Protein AF-A0A3B9KFI1-F1 (afdb_monomer)

Secondary structure (DSSP, 8-state):
-TTHHHHHHHHHHHT---HHHHHHIIIIIIIIIIIHHHIIIIIHHHTGGGT--HHHHHHHHHHHHHHHHHHHHHHHHHHHHT-TTTHHHHHHHHHHHHHHHHHHHHHHHHHHGGGGGSSSS--S-HHHHHHHHHHHHHHHHHHTTPPPPGGG--

Mean predicted aligned error: 2.54 Å

Radius of gyration: 16.14 Å; Cα contacts (8 Å, |Δi|>4): 165; chains: 1; bounding box: 37×28×47 Å

Foldseek 3Di:
DLQPLVVVLVVVLVVDPDPLLSLCLVLLAQCLLPVCLCLVVPCLQQQVVVVHPPSNVVSVVVVVVSVVSLVVSLVVLLVCLPDPPCNVVSLVVSQVSCVVRNLSSLVSLVSNQCVCVPDPDNRDHSVRSLVVSLVVSCVSCVSNVHDRDPSSDD

Structure (mmCIF, N/CA/C/O backbone):
data_AF-A0A3B9KFI1-F1
#
_entry.id   AF-A0A3B9KFI1-F1
#
loop_
_atom_site.group_PDB
_atom_site.id
_atom_site.type_symbol
_atom_site.label_atom_id
_atom_site.label_alt_id
_atom_site.label_comp_id
_atom_site.label_asym_id
_atom_site.label_entity_id
_atom_site.label_seq_id
_atom_site.pdbx_PDB_ins_code
_atom_site.Cartn_x
_atom_site.Cartn_y
_atom_site.Cartn_z
_atom_site.occupancy
_atom_site.B_iso_or_equiv
_atom_site.auth_seq_id
_atom_site.auth_comp_id
_atom_site.auth_asym_id
_atom_site.auth_atom_id
_atom_site.pdbx_PDB_model_num
ATOM 1 N N . PRO A 1 1 ? -4.287 -8.344 -18.142 1.00 89.06 1 PRO A N 1
ATOM 2 C CA . PRO A 1 1 ? -4.439 -9.309 -17.019 1.00 89.06 1 PRO A CA 1
ATOM 3 C C . PRO A 1 1 ? -3.735 -8.878 -15.723 1.00 89.06 1 PRO A C 1
ATOM 5 O O . PRO A 1 1 ? -4.404 -8.813 -14.706 1.00 89.06 1 PRO A O 1
ATOM 8 N N . VAL A 1 2 ? -2.440 -8.522 -15.758 1.00 96.31 2 VAL A N 1
ATOM 9 C CA . VAL A 1 2 ? -1.639 -8.178 -14.551 1.00 96.31 2 VAL A CA 1
ATOM 10 C C . VAL A 1 2 ? -2.194 -7.021 -13.702 1.00 96.31 2 VAL A C 1
ATOM 12 O O . VAL A 1 2 ? -1.988 -6.980 -12.501 1.00 96.31 2 VAL A O 1
ATOM 15 N N . TRP A 1 3 ? -2.955 -6.110 -14.313 1.00 97.56 3 TRP A N 1
ATOM 16 C CA . TRP A 1 3 ? -3.578 -4.965 -13.639 1.00 97.56 3 TRP A CA 1
ATOM 17 C C . TRP A 1 3 ? -4.959 -5.259 -13.034 1.00 97.56 3 TRP A C 1
ATOM 19 O O . TRP A 1 3 ? -5.570 -4.354 -12.474 1.00 97.56 3 TRP A O 1
ATOM 29 N N . GLN A 1 4 ? -5.498 -6.478 -13.169 1.00 98.19 4 GLN A N 1
ATOM 30 C CA . GLN A 1 4 ? -6.864 -6.765 -12.707 1.00 98.19 4 GLN A CA 1
ATOM 31 C C . GLN A 1 4 ? -6.987 -6.686 -11.182 1.00 98.19 4 GLN A C 1
ATOM 33 O O . GLN A 1 4 ? -7.926 -6.059 -10.710 1.00 98.19 4 GLN A O 1
ATOM 38 N N . GLY A 1 5 ? -6.022 -7.214 -10.421 1.00 98.06 5 GLY A N 1
ATOM 39 C CA . GLY A 1 5 ? -6.020 -7.066 -8.961 1.00 98.06 5 GLY A CA 1
ATOM 40 C C . GLY A 1 5 ? -5.939 -5.606 -8.504 1.00 98.06 5 GLY A C 1
ATOM 41 O O . GLY A 1 5 ? -6.650 -5.211 -7.587 1.00 98.06 5 GLY A O 1
ATOM 42 N N . VAL A 1 6 ? -5.134 -4.777 -9.182 1.00 98.56 6 VAL A N 1
ATOM 43 C CA . VAL A 1 6 ? -5.062 -3.328 -8.909 1.00 98.56 6 VAL A CA 1
ATOM 44 C C . VAL A 1 6 ? -6.406 -2.664 -9.185 1.00 98.56 6 VAL A C 1
ATOM 46 O O . VAL A 1 6 ? -6.917 -1.931 -8.344 1.00 98.56 6 VAL A O 1
ATOM 49 N N . ARG A 1 7 ? -6.998 -2.952 -10.349 1.00 98.50 7 ARG A N 1
ATOM 50 C CA . ARG A 1 7 ? -8.302 -2.423 -10.746 1.00 98.50 7 ARG A CA 1
ATOM 51 C C . ARG A 1 7 ? -9.388 -2.789 -9.737 1.00 98.50 7 ARG A C 1
ATOM 53 O O . ARG A 1 7 ? -10.095 -1.895 -9.294 1.00 98.50 7 ARG A O 1
ATOM 60 N N . GLU A 1 8 ? -9.497 -4.063 -9.363 1.00 98.38 8 GLU A N 1
ATOM 61 C CA . GLU A 1 8 ? -10.480 -4.521 -8.376 1.00 98.38 8 GLU A CA 1
ATOM 62 C C . GLU A 1 8 ? -10.307 -3.785 -7.043 1.00 98.38 8 GLU A C 1
ATOM 64 O O . GLU A 1 8 ? -11.284 -3.311 -6.467 1.00 98.38 8 GLU A O 1
ATOM 69 N N . ASN A 1 9 ? -9.068 -3.662 -6.563 1.00 98.50 9 ASN A N 1
ATOM 70 C CA . ASN A 1 9 ? -8.781 -2.980 -5.307 1.00 98.50 9 ASN A CA 1
ATOM 71 C C . ASN A 1 9 ? -9.219 -1.505 -5.357 1.00 98.50 9 ASN A C 1
ATOM 73 O O . ASN A 1 9 ? -9.976 -1.055 -4.501 1.00 98.50 9 ASN A O 1
ATOM 77 N N . VAL A 1 10 ? -8.851 -0.782 -6.419 1.00 98.44 10 VAL A N 1
ATOM 78 C CA . VAL A 1 10 ? -9.241 0.625 -6.620 1.00 98.44 10 VAL A CA 1
ATOM 79 C C . VAL A 1 10 ? -10.756 0.793 -6.782 1.00 98.44 10 VAL A C 1
ATOM 81 O O . VAL A 1 10 ? -11.335 1.716 -6.208 1.00 98.44 10 VAL A O 1
ATOM 84 N N . GLU A 1 11 ? -11.426 -0.092 -7.523 1.00 98.56 11 GLU A N 1
ATOM 85 C CA . GLU A 1 11 ? -12.887 -0.060 -7.686 1.00 98.56 11 GLU A CA 1
ATOM 86 C C . GLU A 1 11 ? -13.599 -0.270 -6.342 1.00 98.56 11 GLU A C 1
ATOM 88 O O . GLU A 1 11 ? -14.550 0.448 -6.030 1.00 98.56 11 GLU A O 1
ATOM 93 N N . ARG A 1 12 ? -13.102 -1.192 -5.506 1.00 98.31 12 ARG A N 1
ATOM 94 C CA . ARG A 1 12 ? -13.612 -1.403 -4.144 1.00 98.31 12 ARG A CA 1
ATOM 95 C C . ARG A 1 12 ? -13.374 -0.189 -3.253 1.00 98.31 12 ARG A C 1
ATOM 97 O O . ARG A 1 12 ? -14.315 0.232 -2.592 1.00 98.31 12 ARG A O 1
ATOM 104 N N . LEU A 1 13 ? -12.167 0.385 -3.256 1.00 98.00 13 LEU A N 1
ATOM 105 C CA . LEU A 1 13 ? -11.842 1.598 -2.490 1.00 98.00 13 LEU A CA 1
ATOM 106 C C . LEU A 1 13 ? -12.758 2.766 -2.868 1.00 98.00 13 LEU A C 1
ATOM 108 O O . LEU A 1 13 ? -13.251 3.483 -2.001 1.00 98.00 13 LEU A O 1
ATOM 112 N N . THR A 1 14 ? -13.020 2.933 -4.164 1.00 96.44 14 THR A N 1
ATOM 113 C CA . THR A 1 14 ? -13.909 3.983 -4.685 1.00 96.44 14 THR A CA 1
ATOM 114 C C . THR A 1 14 ? -15.365 3.760 -4.264 1.00 96.44 14 THR A C 1
ATOM 116 O O . THR A 1 14 ? -16.110 4.721 -4.093 1.00 96.44 14 THR A O 1
ATOM 119 N N . ALA A 1 15 ? -15.775 2.504 -4.077 1.00 97.31 15 ALA A N 1
ATOM 120 C CA . ALA A 1 15 ? -17.117 2.136 -3.633 1.00 97.31 15 ALA A CA 1
ATOM 121 C C . ALA A 1 15 ? -17.295 2.138 -2.099 1.00 97.31 15 ALA A C 1
ATOM 123 O O . ALA A 1 15 ? -18.402 1.875 -1.623 1.00 97.31 15 ALA A O 1
ATOM 124 N N . THR A 1 16 ? -16.242 2.410 -1.321 1.00 97.94 16 THR A N 1
ATOM 125 C CA . THR A 1 16 ? -16.307 2.456 0.147 1.00 97.94 16 THR A CA 1
ATOM 126 C C . THR A 1 16 ? -17.088 3.691 0.615 1.00 97.94 16 THR A C 1
ATOM 128 O O . THR A 1 16 ? -16.686 4.809 0.298 1.00 97.94 16 THR A O 1
ATOM 131 N N . PRO A 1 17 ? -18.190 3.527 1.375 1.00 97.19 17 PRO A N 1
ATOM 132 C CA . PRO A 1 17 ? -19.026 4.652 1.799 1.00 97.19 17 PRO A CA 1
ATOM 133 C C . PRO A 1 17 ? -18.484 5.381 3.035 1.00 97.19 17 PRO A C 1
ATOM 135 O O . PRO A 1 17 ? -18.799 6.551 3.245 1.00 97.19 17 PRO A O 1
ATOM 138 N N . ASP A 1 18 ? -17.711 4.686 3.871 1.00 98.25 18 ASP A N 1
ATOM 139 C CA . ASP A 1 18 ? -17.085 5.257 5.056 1.00 98.25 18 ASP A CA 1
ATOM 140 C C . ASP A 1 18 ? -15.798 5.985 4.649 1.00 98.25 18 ASP A C 1
ATOM 142 O O . ASP A 1 18 ? -14.849 5.383 4.145 1.00 98.25 18 ASP A O 1
ATOM 146 N N . TRP A 1 19 ? -15.778 7.300 4.861 1.00 96.94 19 TRP A N 1
ATOM 147 C CA . TRP A 1 19 ? -14.648 8.154 4.510 1.00 96.94 19 TRP A CA 1
ATOM 148 C C . TRP A 1 19 ? -13.384 7.810 5.313 1.00 96.94 19 TRP A C 1
ATOM 150 O O . TRP A 1 19 ? -12.282 7.919 4.777 1.00 96.94 19 TRP A O 1
ATOM 160 N N . ALA A 1 20 ? -13.523 7.382 6.573 1.00 97.75 20 ALA A N 1
ATOM 161 C CA . ALA A 1 20 ? -12.395 7.038 7.434 1.00 97.75 20 ALA A CA 1
ATOM 162 C C . ALA A 1 20 ? -11.813 5.683 7.025 1.00 97.75 20 ALA A C 1
ATOM 164 O O . ALA A 1 20 ? -10.594 5.545 6.903 1.00 97.75 20 ALA A O 1
ATOM 165 N N . GLU A 1 21 ? -12.684 4.717 6.7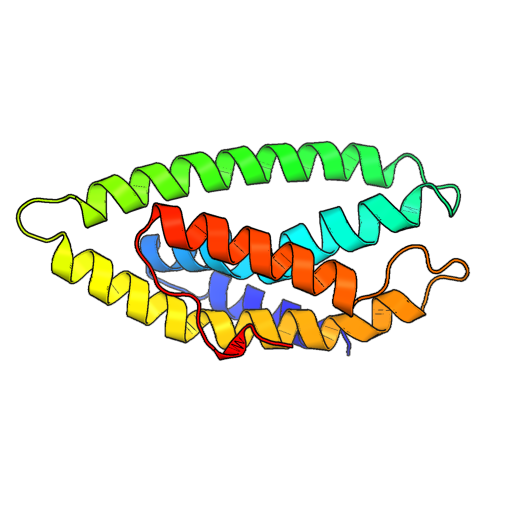10 1.00 98.62 21 GLU A N 1
ATOM 166 C CA . GLU A 1 21 ? -12.265 3.445 6.121 1.00 98.62 21 GLU A CA 1
ATOM 167 C C . GLU A 1 21 ? -11.553 3.670 4.783 1.00 98.62 21 GLU A C 1
ATOM 169 O O . GLU A 1 21 ? -10.484 3.109 4.553 1.00 98.62 21 GLU A O 1
ATOM 174 N N . GLN A 1 22 ? -12.120 4.498 3.898 1.00 98.31 22 GLN A N 1
ATOM 175 C CA . GLN A 1 22 ? -11.534 4.792 2.591 1.00 98.31 22 GLN A CA 1
ATOM 176 C C . GLN A 1 22 ? -10.148 5.431 2.730 1.00 98.31 22 GLN A C 1
ATOM 178 O O . GLN A 1 22 ? -9.215 5.024 2.033 1.00 98.31 22 GLN A O 1
ATOM 183 N N . LEU A 1 23 ? -9.996 6.392 3.644 1.00 98.00 23 LEU A N 1
ATOM 184 C CA . LEU A 1 23 ? -8.718 7.042 3.922 1.00 98.00 23 LEU A CA 1
ATOM 185 C C . LEU A 1 23 ? -7.681 6.045 4.455 1.00 98.00 23 LEU A C 1
ATOM 187 O O . LEU A 1 23 ? -6.562 5.987 3.939 1.00 98.00 23 LEU A O 1
ATOM 191 N N . PHE A 1 24 ? -8.062 5.235 5.449 1.00 98.75 24 PHE A N 1
ATOM 192 C CA . PHE A 1 24 ? -7.211 4.194 6.023 1.00 98.75 24 PHE A CA 1
ATOM 193 C C . PHE A 1 24 ? -6.778 3.190 4.950 1.00 98.75 24 PHE A C 1
ATOM 195 O O . PHE A 1 24 ? -5.590 2.965 4.726 1.00 98.75 24 PHE A O 1
ATOM 202 N N . ALA A 1 25 ? -7.739 2.616 4.233 1.00 98.75 25 ALA A N 1
ATOM 203 C CA . ALA A 1 25 ? -7.488 1.596 3.230 1.00 98.75 25 ALA A CA 1
ATOM 204 C C . ALA A 1 25 ? -6.615 2.116 2.079 1.00 98.75 25 ALA A C 1
ATOM 206 O O . ALA A 1 25 ? -5.755 1.385 1.587 1.00 98.75 25 ALA A O 1
ATOM 207 N N . THR A 1 26 ? -6.780 3.383 1.691 1.00 98.69 26 THR A N 1
ATOM 208 C CA . THR A 1 26 ? -5.964 4.013 0.648 1.00 98.69 26 THR A CA 1
ATOM 209 C C . THR A 1 26 ? -4.544 4.272 1.143 1.00 98.69 26 THR A C 1
ATOM 211 O O . THR A 1 26 ? -3.598 3.683 0.623 1.00 98.69 26 THR A O 1
ATOM 214 N N . ASN A 1 27 ? -4.380 5.105 2.172 1.00 98.62 27 ASN A N 1
ATOM 215 C CA . ASN A 1 27 ? -3.068 5.643 2.544 1.00 98.62 27 ASN A CA 1
ATOM 216 C C . ASN A 1 27 ? -2.257 4.706 3.445 1.00 98.62 27 ASN A C 1
ATOM 218 O O . ASN A 1 27 ? -1.032 4.749 3.412 1.00 98.62 27 ASN A O 1
ATOM 222 N N . VAL A 1 28 ? -2.911 3.866 4.253 1.00 98.75 28 VAL A N 1
ATOM 223 C CA . VAL A 1 28 ? -2.222 2.942 5.169 1.00 98.75 28 VAL A CA 1
ATOM 224 C C . VAL A 1 28 ? -1.980 1.591 4.512 1.00 98.75 28 VAL A C 1
ATOM 226 O O . VAL A 1 28 ? -0.949 0.990 4.784 1.00 98.75 28 VAL A O 1
ATOM 229 N N . VAL A 1 29 ? -2.882 1.106 3.648 1.00 98.75 29 VAL A N 1
ATOM 230 C CA . VAL A 1 29 ? -2.810 -0.266 3.105 1.00 98.75 29 VAL A CA 1
ATOM 231 C C . VAL A 1 29 ? -2.457 -0.307 1.617 1.00 98.75 29 VAL A C 1
ATOM 233 O O . VAL A 1 29 ? -1.473 -0.941 1.243 1.00 98.75 29 VAL A O 1
ATOM 236 N N . TYR A 1 30 ? -3.252 0.319 0.747 1.00 98.75 30 TYR A N 1
ATOM 237 C CA . TYR A 1 30 ? -3.070 0.240 -0.707 1.00 98.75 30 TYR A CA 1
ATOM 238 C C . TYR A 1 30 ? -1.799 0.940 -1.182 1.00 98.75 30 TYR A C 1
ATOM 240 O O . TYR A 1 30 ? -1.017 0.350 -1.928 1.00 98.75 30 TYR A O 1
ATOM 248 N N . GLU A 1 31 ? -1.575 2.178 -0.751 1.00 98.44 31 GLU A N 1
ATOM 249 C CA . GLU A 1 31 ? -0.423 2.961 -1.182 1.00 98.44 31 GLU A CA 1
ATOM 250 C C . GLU A 1 31 ? 0.915 2.272 -0.869 1.00 98.44 31 GLU A C 1
ATOM 252 O O . GLU A 1 31 ? 1.650 2.015 -1.820 1.00 98.44 31 GLU A O 1
ATOM 257 N N . PRO A 1 32 ? 1.246 1.852 0.367 1.00 98.38 32 PRO A N 1
ATOM 258 C CA . PRO A 1 32 ? 2.549 1.233 0.618 1.00 98.38 32 PRO A CA 1
ATOM 259 C C . PRO A 1 32 ? 2.707 -0.144 -0.048 1.00 98.38 32 PRO A C 1
ATOM 261 O O . PRO A 1 32 ? 3.812 -0.500 -0.454 1.00 98.38 32 PRO A O 1
ATOM 264 N N . LEU A 1 33 ? 1.627 -0.924 -0.193 1.00 98.50 33 LEU A N 1
ATOM 265 C CA . LEU A 1 33 ? 1.696 -2.279 -0.760 1.00 98.50 33 LEU A CA 1
ATOM 266 C C . LEU A 1 33 ? 1.616 -2.320 -2.292 1.00 98.50 33 LEU A C 1
ATOM 268 O O . LEU A 1 33 ? 2.088 -3.282 -2.893 1.00 98.50 33 LEU A O 1
ATOM 272 N N . VAL A 1 34 ? 1.011 -1.318 -2.933 1.00 98.56 34 VAL A N 1
ATOM 273 C CA . VAL A 1 34 ? 0.749 -1.308 -4.383 1.00 98.56 34 VAL A CA 1
ATOM 274 C C . VAL A 1 34 ? 1.257 -0.024 -5.030 1.00 98.56 34 VAL A C 1
ATOM 276 O O . VAL A 1 34 ? 2.036 -0.097 -5.981 1.00 98.56 34 VAL A O 1
ATOM 279 N N . GLY A 1 35 ? 0.838 1.139 -4.527 1.00 98.06 35 GLY A N 1
ATOM 280 C CA . GLY A 1 35 ? 1.174 2.450 -5.091 1.00 98.06 35 GLY A CA 1
ATOM 281 C C . GLY A 1 35 ? 2.676 2.739 -5.067 1.00 98.06 35 GLY A C 1
ATOM 282 O O . GLY A 1 35 ? 3.315 2.800 -6.117 1.00 98.06 35 GLY A O 1
ATOM 283 N N . GLU A 1 36 ? 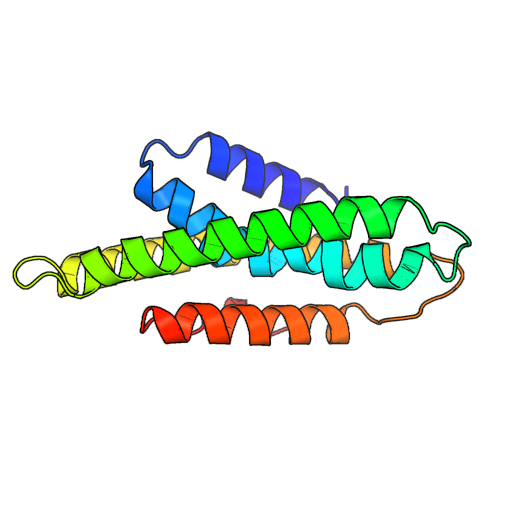3.250 2.849 -3.873 1.00 97.75 36 GLU A N 1
ATOM 284 C CA . GLU A 1 36 ? 4.678 3.060 -3.618 1.00 97.75 36 GLU A CA 1
ATOM 285 C C . GLU A 1 36 ? 5.521 1.904 -4.188 1.00 97.75 36 GLU A C 1
ATOM 287 O O . GLU A 1 36 ? 6.550 2.139 -4.824 1.00 97.75 36 GLU A O 1
ATOM 292 N N . LEU A 1 37 ? 5.057 0.651 -4.061 1.00 98.12 37 LEU A N 1
ATOM 293 C CA . LEU A 1 37 ? 5.713 -0.510 -4.679 1.00 98.12 37 LEU A CA 1
ATOM 294 C C . LEU A 1 37 ? 5.894 -0.310 -6.193 1.00 98.12 37 LEU A C 1
ATOM 296 O O . LEU A 1 37 ? 6.979 -0.535 -6.730 1.00 98.12 37 LEU A O 1
ATOM 300 N N . PHE A 1 38 ? 4.856 0.145 -6.892 1.00 97.88 38 PHE A N 1
ATOM 301 C CA . PHE A 1 38 ? 4.946 0.417 -8.321 1.00 97.88 38 PHE A CA 1
ATOM 302 C C . PHE A 1 38 ? 5.776 1.673 -8.621 1.00 97.88 38 PHE A C 1
ATOM 304 O O . PHE A 1 38 ? 6.693 1.630 -9.442 1.00 97.88 38 PHE A O 1
ATOM 311 N N . ARG A 1 39 ? 5.495 2.801 -7.967 1.00 96.94 39 ARG A N 1
ATOM 312 C CA . ARG A 1 39 ? 6.149 4.081 -8.281 1.00 96.94 39 ARG A CA 1
ATOM 313 C C . ARG A 1 39 ? 7.631 4.066 -7.908 1.00 96.94 39 ARG A C 1
ATOM 315 O O . ARG A 1 39 ? 8.485 4.225 -8.783 1.00 96.94 39 ARG A O 1
ATOM 322 N N . SER A 1 40 ? 7.936 3.785 -6.645 1.00 96.00 40 SER A N 1
ATOM 323 C CA . SER A 1 40 ? 9.286 3.864 -6.082 1.00 96.00 40 SER A CA 1
ATOM 324 C C . SER A 1 40 ? 10.152 2.642 -6.386 1.00 96.00 40 SER A C 1
ATOM 326 O O . SER A 1 40 ? 11.350 2.794 -6.650 1.00 96.00 40 SER A O 1
ATOM 328 N N . GLN A 1 41 ? 9.581 1.430 -6.387 1.00 97.12 41 GLN A N 1
ATOM 329 C CA . GLN A 1 41 ? 10.366 0.201 -6.596 1.00 97.12 41 GLN A CA 1
ATOM 330 C C . GLN A 1 41 ? 10.343 -0.325 -8.039 1.00 97.12 41 GLN A C 1
ATOM 332 O O . GLN A 1 41 ? 11.198 -1.135 -8.397 1.00 97.12 41 GLN A O 1
ATOM 337 N N . PHE A 1 42 ? 9.428 0.132 -8.897 1.00 97.44 42 PHE A N 1
ATOM 338 C CA . PHE A 1 42 ? 9.465 -0.195 -10.324 1.00 97.44 42 PHE A CA 1
ATOM 339 C C . PHE A 1 42 ? 9.820 1.024 -11.167 1.00 97.44 42 PHE A C 1
ATOM 341 O O . PHE A 1 42 ? 10.919 1.091 -11.715 1.00 97.44 42 PHE A O 1
ATOM 348 N N . VAL A 1 43 ? 8.942 2.020 -11.262 1.00 96.81 43 VAL A N 1
ATOM 349 C CA . VAL A 1 43 ? 9.120 3.084 -12.258 1.00 96.81 43 VAL A CA 1
ATOM 350 C C . VAL A 1 43 ? 10.399 3.886 -12.023 1.00 96.81 43 VAL A C 1
ATOM 352 O O . VAL A 1 43 ? 11.217 4.017 -12.935 1.00 96.81 43 VAL A O 1
ATOM 355 N N . MET A 1 44 ? 10.624 4.358 -10.796 1.00 95.81 44 MET A N 1
ATOM 356 C CA . MET A 1 44 ? 11.811 5.154 -10.469 1.00 95.81 44 MET A CA 1
ATOM 357 C C . MET A 1 44 ? 13.124 4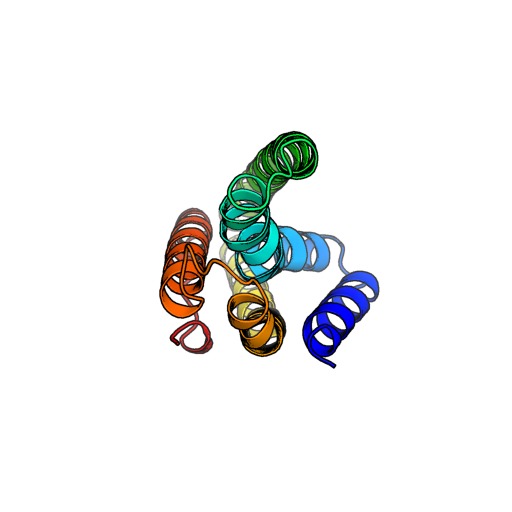.368 -10.594 1.00 95.81 44 MET A C 1
ATOM 359 O O . MET A 1 44 ? 14.156 4.964 -10.890 1.00 95.81 44 MET A O 1
ATOM 363 N N . GLN A 1 45 ? 13.098 3.042 -10.424 1.00 96.06 45 GLN A N 1
ATOM 364 C CA . GLN A 1 45 ? 14.293 2.203 -10.569 1.00 96.06 45 GLN A CA 1
ATOM 365 C C . GLN A 1 45 ? 14.600 1.905 -12.040 1.00 96.06 45 GLN A C 1
ATOM 367 O O . GLN A 1 45 ? 15.756 1.934 -12.456 1.00 96.06 45 GLN A O 1
ATOM 372 N N . PHE A 1 46 ? 13.574 1.611 -12.841 1.00 97.00 46 PHE A N 1
ATOM 373 C CA . PHE A 1 46 ? 13.749 1.085 -14.194 1.00 97.00 46 PHE A CA 1
ATOM 374 C C . PHE A 1 46 ? 13.792 2.161 -15.281 1.00 97.00 46 PHE A C 1
ATOM 376 O O . PHE A 1 46 ? 14.394 1.909 -16.323 1.00 97.00 46 PHE A O 1
ATOM 383 N N . ALA A 1 47 ? 13.195 3.338 -15.082 1.00 96.44 47 ALA A N 1
ATOM 384 C CA . ALA A 1 47 ? 13.053 4.334 -16.146 1.00 96.44 47 ALA A CA 1
ATOM 385 C C . ALA A 1 47 ? 14.399 4.909 -16.632 1.00 96.44 47 ALA A C 1
ATOM 387 O O . ALA A 1 47 ? 14.721 4.787 -17.816 1.00 96.44 47 ALA A O 1
ATOM 388 N N . ALA A 1 48 ? 15.237 5.447 -15.737 1.00 95.06 48 ALA A N 1
ATOM 389 C CA . ALA A 1 48 ? 16.512 6.063 -16.126 1.00 95.06 48 ALA A CA 1
ATOM 390 C C . ALA A 1 48 ? 17.488 5.080 -16.816 1.00 95.06 48 ALA A C 1
ATOM 392 O O . ALA A 1 48 ? 18.050 5.437 -17.854 1.00 95.06 48 ALA A O 1
ATOM 393 N N . PRO A 1 49 ? 17.643 3.820 -16.355 1.00 95.69 49 PRO A N 1
ATOM 394 C CA . PRO A 1 49 ? 18.415 2.809 -17.084 1.00 95.69 49 PRO A CA 1
ATOM 395 C C . PRO A 1 49 ? 17.884 2.476 -18.490 1.00 95.69 49 PRO A C 1
ATOM 397 O O . PRO A 1 49 ? 18.616 1.906 -19.297 1.00 95.69 49 PRO A O 1
ATOM 400 N N . HIS A 1 50 ? 16.633 2.831 -18.798 1.00 95.56 50 HIS A N 1
ATOM 401 C CA . HIS A 1 50 ? 16.025 2.706 -20.127 1.00 95.56 50 HIS A CA 1
ATOM 402 C C . HIS A 1 50 ? 15.951 4.044 -20.886 1.00 95.56 50 HIS A C 1
ATOM 404 O O . HIS A 1 50 ? 15.278 4.128 -21.912 1.00 95.56 50 HIS A O 1
ATOM 410 N N . GLY A 1 51 ? 16.667 5.075 -20.424 1.00 96.44 51 GLY A N 1
ATOM 411 C CA . GLY A 1 51 ? 16.749 6.380 -21.086 1.00 96.44 51 GLY A CA 1
ATOM 412 C C . GLY A 1 51 ? 15.558 7.304 -20.829 1.00 96.44 51 GLY A C 1
ATOM 413 O O . GLY A 1 51 ? 15.460 8.349 -21.468 1.00 96.44 51 GLY A O 1
ATOM 414 N N . ASP A 1 52 ? 14.670 6.947 -19.901 1.00 97.00 52 ASP A N 1
ATOM 415 C CA . ASP A 1 52 ? 13.559 7.792 -19.475 1.00 97.00 52 ASP A CA 1
ATOM 416 C C . ASP A 1 52 ? 13.909 8.527 -18.178 1.00 97.00 52 ASP A C 1
ATOM 418 O O . ASP A 1 52 ? 13.894 7.968 -17.081 1.00 97.00 52 ASP A O 1
ATOM 422 N N . PHE A 1 53 ? 14.223 9.811 -18.321 1.00 95.50 53 PHE A N 1
ATOM 423 C CA . PHE A 1 53 ? 14.526 10.708 -17.207 1.00 95.50 53 PHE A CA 1
ATOM 424 C C . PHE A 1 53 ? 13.341 11.599 -16.822 1.00 95.50 53 PHE A C 1
ATOM 426 O O . PHE A 1 53 ? 13.415 12.299 -15.816 1.00 95.50 53 PHE A O 1
ATOM 433 N N . VAL A 1 54 ? 12.253 11.590 -17.600 1.00 97.31 54 VAL A N 1
ATOM 434 C CA . VAL A 1 54 ? 11.093 12.464 -17.373 1.00 97.31 54 VAL A CA 1
ATOM 435 C C . VAL A 1 54 ? 10.137 11.816 -16.381 1.00 97.31 54 VAL A C 1
ATOM 437 O O . VAL A 1 54 ? 9.711 12.454 -15.419 1.00 97.31 54 VAL A O 1
ATOM 440 N N . THR A 1 55 ? 9.834 10.534 -16.573 1.00 96.50 55 THR A N 1
ATOM 441 C CA . THR A 1 55 ? 8.864 9.823 -15.737 1.00 96.50 55 THR A CA 1
ATOM 442 C C . THR A 1 55 ? 9.279 9.761 -14.257 1.00 96.50 55 THR A C 1
ATOM 444 O O . THR A 1 55 ? 8.427 10.030 -13.408 1.00 96.50 55 THR A O 1
ATOM 447 N N . PRO A 1 56 ? 10.557 9.514 -13.887 1.00 95.06 56 PRO A N 1
ATOM 448 C CA . PRO A 1 56 ? 10.995 9.587 -12.488 1.00 95.06 56 PRO A CA 1
ATOM 449 C C . PRO A 1 56 ? 10.827 10.962 -11.846 1.00 95.06 56 PRO A C 1
ATOM 451 O O . PRO A 1 56 ? 10.546 11.036 -10.655 1.00 95.06 56 PRO A O 1
ATOM 454 N N . VAL A 1 57 ? 10.978 12.048 -12.613 1.00 94.81 57 VAL A N 1
ATOM 455 C CA . VAL A 1 57 ? 10.785 13.412 -12.095 1.00 94.81 57 VAL A CA 1
ATOM 456 C C . VAL A 1 57 ? 9.321 13.636 -11.728 1.00 94.81 57 VAL A C 1
ATOM 458 O O . VAL A 1 57 ? 9.036 14.151 -10.650 1.00 94.81 57 VAL A O 1
ATOM 461 N N . LEU A 1 58 ? 8.390 13.198 -12.582 1.00 95.62 58 LEU A N 1
ATOM 462 C CA . LEU A 1 58 ? 6.955 13.286 -12.299 1.00 95.62 58 LEU A CA 1
ATOM 463 C C . LEU A 1 58 ? 6.563 12.418 -11.100 1.00 95.62 58 LEU A C 1
ATOM 465 O O . LEU A 1 58 ? 5.833 12.874 -10.222 1.00 95.62 58 LEU A O 1
ATOM 469 N N . TYR A 1 59 ? 7.079 11.189 -11.024 1.00 95.56 59 TYR A N 1
ATOM 470 C CA . TYR A 1 59 ? 6.806 10.321 -9.881 1.00 95.56 59 TYR A CA 1
ATOM 471 C C . TYR A 1 59 ? 7.447 10.810 -8.584 1.00 95.56 59 TYR A C 1
ATOM 473 O O . TYR A 1 59 ? 6.859 10.602 -7.533 1.00 95.56 59 TYR A O 1
ATOM 481 N N . GLY A 1 60 ? 8.566 11.535 -8.638 1.00 93.94 60 GLY A N 1
ATOM 482 C CA . GLY A 1 60 ? 9.122 12.200 -7.459 1.00 93.94 60 GLY A CA 1
ATOM 483 C C . GLY A 1 60 ? 8.148 13.198 -6.819 1.00 93.94 60 GLY A C 1
ATOM 484 O O . GLY A 1 60 ? 8.106 13.306 -5.597 1.00 93.94 60 GLY A O 1
ATOM 485 N N . ILE A 1 61 ? 7.324 13.878 -7.623 1.00 95.25 61 ILE A N 1
ATOM 486 C CA . ILE A 1 61 ? 6.253 14.756 -7.121 1.00 95.25 61 ILE A CA 1
ATOM 487 C C . ILE A 1 61 ? 5.132 13.916 -6.499 1.00 95.25 61 ILE A C 1
ATOM 489 O O . ILE A 1 61 ? 4.705 14.196 -5.387 1.00 95.25 61 ILE A O 1
ATOM 493 N N . ALA A 1 62 ? 4.707 12.842 -7.172 1.00 93.88 62 ALA A N 1
ATOM 494 C CA . ALA A 1 62 ? 3.668 11.952 -6.650 1.00 93.88 62 ALA A CA 1
ATOM 495 C C . ALA A 1 62 ? 4.067 11.274 -5.323 1.00 93.88 62 ALA A C 1
ATOM 497 O O . ALA A 1 62 ? 3.222 11.077 -4.455 1.00 93.88 62 ALA A O 1
ATOM 498 N N . GLU A 1 63 ? 5.346 10.933 -5.144 1.00 94.62 63 GLU A N 1
ATOM 499 C CA . GLU A 1 63 ? 5.862 10.409 -3.874 1.00 94.62 63 GLU A CA 1
ATOM 500 C C . GLU A 1 63 ? 5.831 11.474 -2.775 1.00 94.62 63 GLU A C 1
ATOM 502 O O . GLU A 1 63 ? 5.432 11.177 -1.653 1.00 94.62 63 GLU A O 1
ATOM 507 N N . TYR A 1 64 ? 6.176 12.726 -3.094 1.00 95.88 64 TYR A N 1
ATOM 508 C CA . TYR A 1 64 ? 6.044 13.831 -2.143 1.00 95.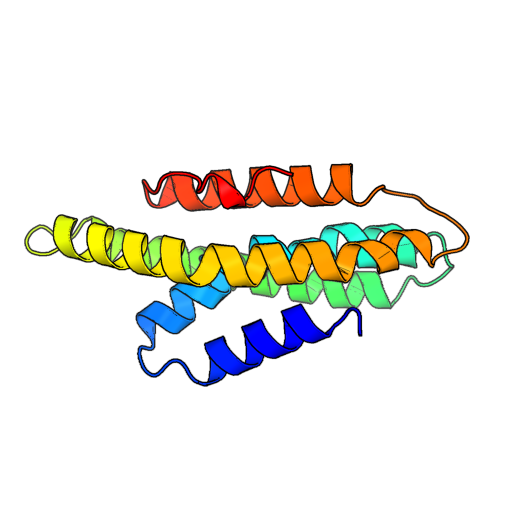88 64 TYR A CA 1
ATOM 509 C C . TYR A 1 64 ? 4.585 14.044 -1.708 1.00 95.88 64 TYR A C 1
ATOM 511 O O . TYR A 1 64 ? 4.312 14.191 -0.514 1.00 95.88 64 TYR A O 1
ATOM 519 N N . ASP A 1 65 ? 3.646 13.997 -2.657 1.00 96.62 65 ASP A N 1
ATOM 520 C CA . ASP A 1 65 ? 2.213 14.099 -2.370 1.00 96.62 65 ASP A CA 1
ATOM 521 C C . ASP A 1 65 ? 1.741 12.940 -1.481 1.00 96.62 65 ASP A C 1
ATOM 523 O O . ASP A 1 65 ? 0.985 13.145 -0.529 1.00 96.62 65 ASP A O 1
ATOM 527 N N . TYR A 1 66 ? 2.216 11.720 -1.741 1.00 97.62 66 TYR A N 1
ATOM 528 C CA . TYR A 1 66 ? 1.895 10.573 -0.899 1.00 97.62 66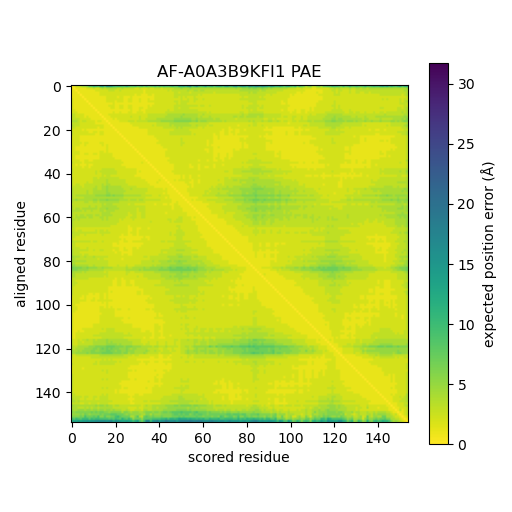 TYR A CA 1
ATOM 529 C C . TYR A 1 66 ? 2.478 10.696 0.517 1.00 97.62 66 TYR A C 1
ATOM 531 O O . TYR A 1 66 ? 1.753 10.438 1.477 1.00 97.62 66 TYR A O 1
ATOM 539 N N . GLU A 1 67 ? 3.724 11.150 0.691 1.00 97.81 67 GLU A N 1
ATOM 540 C CA . GLU A 1 67 ? 4.283 11.389 2.033 1.00 97.81 67 GLU A CA 1
ATOM 541 C C . GLU A 1 67 ? 3.447 12.406 2.818 1.00 97.81 67 GLU A C 1
ATOM 543 O O . GLU A 1 67 ? 3.176 12.202 4.004 1.00 97.81 67 GLU A O 1
ATOM 548 N N . HIS A 1 68 ? 2.985 13.474 2.159 1.00 97.69 68 HIS A N 1
ATOM 549 C CA . HIS A 1 68 ? 2.059 14.428 2.765 1.00 97.69 68 HIS A CA 1
ATOM 550 C C . HIS A 1 68 ? 0.742 13.747 3.169 1.00 97.69 68 HIS A C 1
ATOM 552 O O . HIS A 1 68 ? 0.267 13.930 4.294 1.00 97.69 68 HIS A O 1
ATOM 558 N N . ASN A 1 69 ? 0.166 12.939 2.272 1.00 98.00 69 ASN A N 1
ATOM 559 C CA . ASN A 1 69 ? -1.099 12.249 2.513 1.00 98.00 69 ASN A CA 1
ATOM 560 C C . ASN A 1 69 ? -1.021 11.262 3.679 1.00 98.00 69 ASN A C 1
ATOM 562 O O . ASN A 1 69 ? -1.899 11.219 4.548 1.00 98.00 69 ASN A O 1
ATOM 566 N N . LEU A 1 70 ? 0.058 10.490 3.726 1.00 98.44 70 LEU A N 1
ATOM 567 C CA . LEU A 1 70 ? 0.332 9.554 4.800 1.00 98.44 70 LEU A CA 1
ATOM 568 C C . LEU A 1 70 ? 0.553 10.283 6.128 1.00 98.44 70 LEU A C 1
ATOM 570 O O . LEU A 1 70 ? 0.028 9.843 7.149 1.00 98.44 70 LEU A O 1
ATOM 574 N N . ALA A 1 71 ? 1.293 11.397 6.125 1.00 98.31 71 ALA A N 1
ATOM 575 C CA . ALA A 1 71 ? 1.575 12.159 7.336 1.00 98.31 71 ALA A CA 1
ATOM 576 C C . ALA A 1 71 ? 0.289 12.650 8.014 1.00 98.31 71 ALA A C 1
ATOM 578 O O . ALA A 1 71 ? 0.087 12.363 9.193 1.00 98.31 71 ALA A O 1
ATOM 579 N N . TYR A 1 72 ? -0.6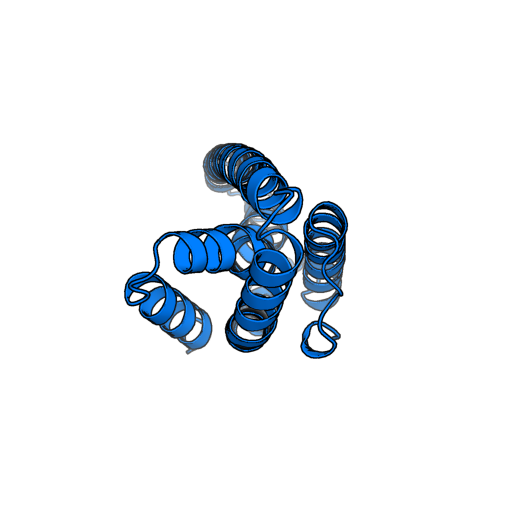15 13.317 7.283 1.00 97.94 72 TYR A N 1
ATOM 580 C CA . TYR A 1 72 ? -1.869 13.767 7.899 1.00 97.94 72 TYR A CA 1
ATOM 581 C C . TYR A 1 72 ? -2.765 12.588 8.299 1.00 97.94 72 TYR A C 1
ATOM 583 O O . TYR A 1 72 ? -3.442 12.662 9.323 1.00 97.94 72 TYR A O 1
ATOM 591 N N . THR A 1 73 ? -2.765 11.497 7.520 1.00 98.50 73 THR A N 1
ATOM 592 C CA . THR A 1 73 ? -3.576 10.309 7.823 1.00 98.50 73 THR A CA 1
ATOM 593 C C . THR A 1 73 ? -3.134 9.675 9.137 1.00 98.50 73 THR A C 1
ATOM 595 O O . THR A 1 73 ? -3.967 9.388 9.990 1.00 98.50 73 THR A O 1
ATOM 598 N N . VAL A 1 74 ? -1.826 9.492 9.338 1.00 98.38 74 VAL A N 1
ATOM 599 C CA . VAL A 1 74 ? -1.289 8.912 10.576 1.00 98.38 74 VAL A CA 1
ATOM 600 C C . VAL A 1 74 ? -1.648 9.771 11.785 1.00 98.38 74 VAL A C 1
ATOM 602 O O . VAL A 1 74 ? -2.103 9.229 12.789 1.00 98.38 74 VAL A O 1
ATOM 605 N N . GLU A 1 75 ? -1.499 11.092 11.692 1.00 98.31 75 GLU A N 1
ATOM 606 C CA . GLU A 1 75 ? -1.833 11.993 12.802 1.00 98.31 75 GLU A CA 1
ATOM 607 C C . GLU A 1 75 ? -3.343 12.021 13.096 1.00 98.31 75 GLU A C 1
ATOM 609 O O . GLU A 1 75 ? -3.747 11.990 14.258 1.00 98.31 75 GLU A O 1
ATOM 614 N N . GLN A 1 76 ? -4.195 11.986 12.066 1.00 97.88 76 GLN A N 1
ATOM 615 C CA . GLN A 1 76 ? -5.644 11.888 12.256 1.00 97.88 76 GLN A CA 1
ATOM 616 C C . GLN A 1 76 ? -6.046 10.572 12.937 1.00 97.88 76 GLN A C 1
ATOM 618 O O . GLN A 1 76 ? -6.847 10.580 13.869 1.00 97.88 76 GLN A O 1
ATOM 623 N N . LEU A 1 77 ? -5.500 9.438 12.494 1.00 98.12 77 LEU A N 1
ATOM 624 C CA . LEU A 1 77 ? -5.825 8.134 13.074 1.00 98.12 77 LEU A CA 1
ATOM 625 C C . LEU A 1 77 ? -5.296 8.004 14.506 1.00 98.12 77 LEU A C 1
ATOM 627 O O . LEU A 1 77 ? -5.978 7.430 15.351 1.00 98.12 77 LEU A O 1
ATOM 631 N N . ARG A 1 78 ? -4.124 8.578 14.808 1.00 97.38 78 ARG A N 1
ATOM 632 C CA . ARG A 1 78 ? -3.593 8.652 16.178 1.00 97.38 78 ARG A CA 1
ATOM 633 C C . ARG A 1 78 ? -4.533 9.384 17.116 1.00 97.38 78 ARG A C 1
ATOM 635 O O . ARG A 1 78 ? -4.851 8.839 18.164 1.00 97.38 78 ARG A O 1
ATOM 642 N N . LEU A 1 79 ? -5.050 10.542 16.705 1.00 97.69 79 LEU A N 1
ATOM 643 C CA . LEU A 1 79 ? -6.047 11.280 17.484 1.00 97.69 79 LEU A CA 1
ATOM 644 C C . LEU A 1 79 ? -7.263 10.402 17.832 1.00 97.69 79 LEU A C 1
ATOM 646 O O . LEU A 1 79 ? -7.771 10.469 18.946 1.00 97.69 79 LEU A O 1
ATOM 650 N N . LEU A 1 80 ? -7.716 9.558 16.899 1.00 97.56 80 LEU A N 1
ATOM 651 C CA . LEU A 1 80 ? -8.840 8.644 17.126 1.00 97.56 80 LEU A CA 1
ATOM 652 C C . LEU A 1 80 ? -8.476 7.473 18.048 1.00 97.56 80 LEU A C 1
ATOM 654 O O . LEU A 1 80 ? -9.304 7.071 18.860 1.00 97.56 80 LEU A O 1
ATOM 658 N N . ILE A 1 81 ? -7.269 6.918 17.927 1.00 97.31 81 ILE A N 1
ATOM 659 C CA . ILE A 1 81 ? -6.782 5.812 18.769 1.00 97.31 81 ILE A CA 1
ATOM 660 C C . ILE A 1 81 ? -6.512 6.281 20.204 1.00 97.31 81 ILE A C 1
ATOM 662 O O . ILE A 1 81 ? -6.714 5.525 21.148 1.00 97.31 81 ILE A O 1
ATOM 666 N N . GLU A 1 82 ? -6.058 7.519 20.377 1.00 97.19 82 GLU A N 1
ATOM 667 C CA . GLU A 1 82 ? -5.718 8.106 21.677 1.00 97.19 82 GLU A CA 1
ATOM 668 C C . GLU A 1 82 ? -6.931 8.727 22.391 1.00 97.19 82 GLU A C 1
ATOM 670 O O . GLU A 1 82 ? -6.797 9.261 23.495 1.00 97.19 82 GLU A O 1
ATOM 675 N N . ASP A 1 83 ? -8.124 8.651 21.792 1.00 98.12 83 ASP A N 1
ATOM 676 C CA . ASP A 1 83 ? -9.342 9.148 22.418 1.00 98.12 83 ASP A CA 1
ATOM 677 C C . ASP A 1 83 ? -9.655 8.398 23.724 1.00 98.12 83 ASP A C 1
ATOM 679 O O . ASP A 1 83 ? -9.715 7.170 23.782 1.00 98.12 83 ASP A O 1
ATOM 683 N N . SER A 1 84 ? -9.914 9.161 24.786 1.00 97.56 84 SER A N 1
ATOM 684 C CA . SER A 1 84 ? -10.121 8.616 26.134 1.00 97.56 84 SER A CA 1
ATOM 685 C C . SER A 1 84 ? -11.371 7.742 26.298 1.00 97.56 84 SER A C 1
ATOM 687 O O . SER A 1 84 ? -11.444 6.975 27.258 1.00 97.56 84 SER A O 1
ATOM 689 N N . GLN A 1 85 ? -12.364 7.870 25.412 1.00 98.12 85 GLN A N 1
ATOM 690 C CA . GLN A 1 85 ? -13.646 7.163 25.508 1.00 98.12 85 GLN A CA 1
ATOM 691 C C . GLN A 1 85 ? -13.778 6.064 24.451 1.00 98.12 85 GLN A C 1
ATOM 693 O O . GLN A 1 85 ? -14.341 5.005 24.726 1.00 98.12 85 GLN A O 1
ATOM 698 N N . HIS A 1 86 ? -13.257 6.309 23.251 1.00 97.94 86 HIS A N 1
ATOM 699 C CA . HIS A 1 86 ? -13.464 5.497 22.058 1.00 97.94 86 HIS A CA 1
ATOM 700 C C . HIS A 1 86 ? -12.167 4.926 21.471 1.00 97.94 86 HIS A C 1
ATOM 702 O O . HIS A 1 86 ? -12.242 4.174 20.504 1.00 97.94 86 HIS A O 1
ATOM 708 N N . GLY A 1 87 ? -10.996 5.225 22.043 1.00 98.00 87 GLY A N 1
ATOM 709 C CA . GLY A 1 87 ? -9.692 4.839 21.497 1.00 98.00 87 GLY A CA 1
ATOM 710 C C . GLY A 1 87 ? -9.533 3.345 21.211 1.00 98.00 87 GLY A C 1
ATOM 711 O O . GLY A 1 87 ? -9.176 2.954 20.098 1.00 98.00 87 GLY A O 1
ATOM 712 N N . GLU A 1 88 ? -9.885 2.496 22.178 1.00 97.62 88 GLU A N 1
ATOM 713 C CA . GLU A 1 88 ? -9.819 1.036 22.021 1.00 97.62 88 GLU A CA 1
ATOM 714 C C . GLU A 1 88 ? -10.767 0.519 20.930 1.00 97.62 88 GLU A C 1
ATOM 716 O O . GLU A 1 88 ? -10.391 -0.334 20.125 1.00 97.62 88 GLU A O 1
ATOM 721 N N . GLU A 1 89 ? -11.981 1.069 20.854 1.00 98.25 89 GLU A N 1
ATOM 722 C CA . GLU A 1 89 ? -12.963 0.687 19.835 1.00 98.25 89 GLU A CA 1
ATOM 723 C C . GLU A 1 89 ? -12.528 1.151 18.439 1.00 98.25 89 GLU A C 1
ATOM 725 O O . GLU A 1 89 ? -12.588 0.381 17.481 1.00 98.25 89 GLU A O 1
ATOM 730 N N . ASN A 1 90 ? -11.997 2.369 18.326 1.00 98.31 90 ASN A N 1
ATOM 731 C CA . ASN A 1 90 ? -11.438 2.891 17.082 1.00 98.31 90 ASN A CA 1
ATOM 732 C C . ASN A 1 90 ? -10.270 2.026 16.600 1.00 98.31 90 ASN A C 1
ATOM 734 O O . ASN A 1 90 ? -10.207 1.661 15.425 1.00 98.31 90 ASN A O 1
ATOM 738 N N . LYS A 1 91 ? -9.368 1.634 17.507 1.00 98.12 91 LYS A N 1
ATOM 739 C CA . LYS A 1 91 ? -8.246 0.749 17.183 1.00 98.12 91 LYS A CA 1
ATOM 740 C C . LYS A 1 91 ? -8.722 -0.631 16.723 1.00 98.12 91 LYS A C 1
ATOM 742 O O . LYS A 1 91 ? -8.170 -1.181 15.768 1.00 98.12 91 LYS A O 1
ATOM 747 N N . ARG A 1 92 ? -9.767 -1.171 17.357 1.00 98.25 92 ARG A N 1
ATOM 748 C CA . ARG A 1 92 ? -10.411 -2.428 16.955 1.00 98.25 92 ARG A CA 1
ATOM 749 C C . ARG A 1 92 ? -10.970 -2.333 15.532 1.00 98.25 92 ARG A C 1
ATOM 751 O O . ARG A 1 92 ? -10.659 -3.196 14.715 1.00 98.25 92 ARG A O 1
ATOM 758 N N . ILE A 1 93 ? -11.712 -1.269 15.219 1.00 98.56 93 ILE A N 1
ATOM 759 C CA . ILE A 1 93 ? -12.268 -1.005 13.880 1.00 98.56 93 ILE A CA 1
ATOM 760 C C . ILE A 1 93 ? -11.153 -0.877 12.828 1.00 98.56 93 ILE A C 1
ATOM 762 O O . ILE A 1 93 ? -11.228 -1.495 11.767 1.00 98.56 93 ILE A O 1
ATOM 766 N N . MET A 1 94 ? -10.070 -0.153 13.127 1.00 98.56 94 MET A N 1
ATOM 767 C CA . MET A 1 94 ? -8.917 -0.063 12.219 1.00 98.56 94 MET A CA 1
ATOM 768 C C . MET A 1 94 ? -8.259 -1.428 11.976 1.00 98.56 94 MET A C 1
ATOM 770 O O . MET A 1 94 ? -7.815 -1.708 10.862 1.00 98.56 94 MET A O 1
ATOM 774 N N . GLY A 1 95 ? -8.231 -2.304 12.985 1.00 98.44 95 GLY A N 1
ATOM 775 C CA . GLY A 1 95 ? -7.808 -3.697 12.831 1.00 98.44 95 GLY A CA 1
ATOM 776 C C . GLY A 1 95 ? -8.711 -4.502 11.888 1.00 98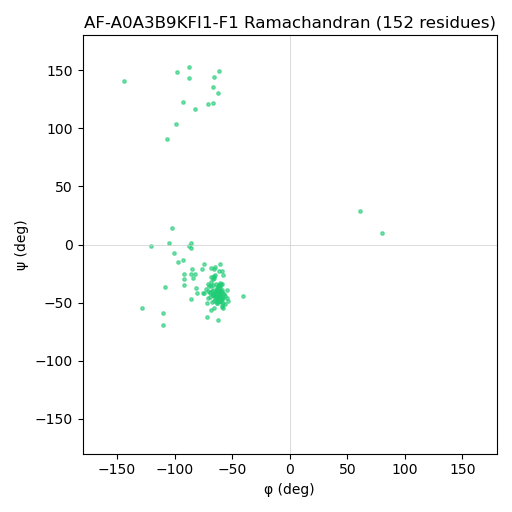.44 95 GLY A C 1
ATOM 777 O O . GLY A 1 95 ? -8.213 -5.293 11.085 1.00 98.44 95 GLY A O 1
ATOM 778 N N . GLU A 1 96 ? -10.026 -4.273 11.921 1.00 98.44 96 GLU A N 1
ATOM 779 C CA . GLU A 1 96 ? -10.975 -4.895 10.985 1.00 98.44 96 GLU A CA 1
ATOM 780 C C . GLU A 1 96 ? -10.764 -4.402 9.551 1.00 98.44 96 GLU A C 1
ATOM 782 O O . GLU A 1 96 ? -10.737 -5.208 8.616 1.00 98.44 96 GLU A O 1
ATOM 787 N N . TRP A 1 97 ? -10.553 -3.097 9.362 1.00 98.69 97 TRP A N 1
ATOM 788 C CA . TRP A 1 97 ? -10.210 -2.537 8.054 1.00 98.69 97 TRP A CA 1
ATOM 789 C C . TRP A 1 97 ? -8.891 -3.103 7.535 1.00 98.69 97 TRP A C 1
ATOM 791 O O . TRP A 1 97 ? -8.810 -3.515 6.378 1.00 98.69 97 TRP A O 1
ATOM 801 N N . LEU A 1 98 ? -7.869 -3.189 8.385 1.00 98.69 98 LEU A N 1
ATOM 802 C CA . LEU A 1 98 ? -6.585 -3.784 8.030 1.00 98.69 98 LEU A CA 1
ATOM 803 C C . LEU A 1 98 ? -6.762 -5.223 7.522 1.00 98.69 98 LEU A C 1
ATOM 805 O O . LEU A 1 98 ? -6.340 -5.541 6.410 1.00 98.69 98 LEU A O 1
ATOM 809 N N . ALA A 1 99 ? -7.469 -6.062 8.283 1.00 98.25 99 ALA A N 1
ATOM 810 C CA . ALA A 1 99 ? -7.759 -7.442 7.897 1.00 98.25 99 ALA A CA 1
ATOM 811 C C . ALA A 1 99 ? -8.571 -7.539 6.591 1.00 98.25 99 ALA A C 1
ATOM 813 O O . ALA A 1 99 ? -8.346 -8.441 5.783 1.00 98.25 99 ALA A O 1
ATOM 814 N N . LYS A 1 100 ? -9.496 -6.600 6.358 1.00 98.25 100 LYS A N 1
ATOM 815 C CA . LYS A 1 100 ? -10.311 -6.536 5.138 1.00 98.25 100 LYS A CA 1
ATOM 816 C C . LYS A 1 100 ? -9.495 -6.151 3.903 1.00 98.25 100 LYS A C 1
ATOM 818 O O . LYS A 1 100 ? -9.685 -6.753 2.846 1.00 98.25 100 LYS A O 1
ATOM 823 N N . TRP A 1 101 ? -8.630 -5.143 4.001 1.00 98.69 101 TRP A N 1
ATOM 824 C CA . TRP A 1 101 ? -7.992 -4.521 2.834 1.00 98.69 101 TRP A CA 1
ATOM 825 C C . TRP A 1 101 ? -6.643 -5.131 2.460 1.00 98.69 101 TRP A C 1
ATOM 827 O O . TRP A 1 101 ? -6.302 -5.166 1.274 1.00 98.69 101 TRP A O 1
ATOM 837 N N . THR A 1 102 ? -5.886 -5.664 3.424 1.00 98.62 102 THR A N 1
ATOM 838 C CA . THR A 1 102 ? -4.573 -6.262 3.144 1.00 98.62 102 THR A CA 1
ATOM 839 C C . THR A 1 102 ? -4.625 -7.380 2.094 1.00 98.62 102 THR A C 1
ATOM 841 O O . THR A 1 102 ? -3.806 -7.333 1.173 1.00 98.62 102 THR A O 1
ATOM 844 N N . PRO A 1 103 ? -5.578 -8.336 2.120 1.00 98.19 103 PRO A N 1
ATOM 845 C CA . PRO A 1 103 ? -5.645 -9.390 1.106 1.00 98.19 103 PRO A CA 1
ATOM 846 C C . PRO A 1 103 ? -5.813 -8.863 -0.329 1.00 98.19 103 PRO A C 1
ATOM 848 O O . PRO A 1 103 ? -5.176 -9.383 -1.249 1.00 98.19 103 PRO A O 1
ATOM 851 N N . TYR A 1 104 ? -6.613 -7.808 -0.533 1.00 98.19 104 TYR A N 1
ATOM 852 C CA . TYR A 1 104 ? -6.786 -7.191 -1.855 1.00 98.19 104 TYR A CA 1
ATOM 853 C C . TYR A 1 104 ? -5.485 -6.545 -2.344 1.00 98.19 104 TYR A C 1
ATOM 855 O O . TYR A 1 104 ? -5.091 -6.745 -3.495 1.00 98.19 104 TYR A O 1
ATOM 863 N N . SER A 1 105 ? -4.783 -5.819 -1.470 1.00 98.56 105 SER A N 1
ATOM 864 C CA . SER A 1 105 ? -3.523 -5.144 -1.813 1.00 98.56 105 SER A CA 1
ATOM 865 C C . SER A 1 105 ? -2.376 -6.120 -2.058 1.00 98.56 105 SER A C 1
ATOM 867 O O . SER A 1 105 ? -1.657 -5.974 -3.044 1.00 98.56 105 SER A O 1
ATOM 869 N N . VAL A 1 106 ? -2.253 -7.172 -1.247 1.00 98.44 106 VAL A N 1
ATOM 870 C CA . VAL A 1 106 ? -1.266 -8.241 -1.466 1.00 98.44 106 VAL A CA 1
ATOM 871 C C . VAL A 1 106 ? -1.540 -8.980 -2.778 1.00 98.44 106 VAL A C 1
ATOM 873 O O . VAL A 1 106 ? -0.619 -9.216 -3.561 1.00 98.44 106 VAL A O 1
ATOM 876 N N . SER A 1 107 ? -2.803 -9.322 -3.059 1.00 97.88 107 SER A N 1
ATOM 877 C CA . SER A 1 107 ? -3.184 -9.960 -4.327 1.00 97.88 107 SER A CA 1
ATOM 878 C C . SER A 1 107 ? -2.845 -9.070 -5.525 1.00 97.88 107 SER A C 1
ATOM 880 O O . SER A 1 107 ? -2.245 -9.542 -6.493 1.00 97.88 107 SER A O 1
ATOM 882 N N . ALA A 1 108 ? -3.158 -7.773 -5.448 1.00 98.50 108 ALA A N 1
ATOM 883 C CA . ALA A 1 108 ? -2.820 -6.800 -6.481 1.00 98.50 108 ALA A CA 1
ATOM 884 C C . ALA A 1 108 ? -1.302 -6.706 -6.712 1.00 98.50 108 ALA A C 1
ATOM 886 O O . ALA A 1 108 ? -0.853 -6.815 -7.853 1.00 98.50 108 ALA A O 1
ATOM 887 N N . ALA A 1 109 ? -0.513 -6.581 -5.643 1.00 98.31 109 ALA A N 1
ATOM 888 C CA . ALA A 1 109 ? 0.945 -6.529 -5.710 1.00 98.31 109 ALA A CA 1
ATOM 889 C C . ALA A 1 109 ? 1.543 -7.791 -6.353 1.00 98.31 109 ALA A C 1
ATOM 891 O O . ALA A 1 109 ? 2.355 -7.700 -7.275 1.00 98.31 109 ALA A O 1
ATOM 892 N N . ARG A 1 110 ? 1.093 -8.980 -5.932 1.00 97.50 110 ARG A N 1
ATOM 893 C CA . ARG A 1 110 ? 1.541 -10.262 -6.501 1.00 97.50 110 ARG A CA 1
ATOM 894 C C . ARG A 1 110 ? 1.159 -10.409 -7.973 1.00 97.50 110 ARG A C 1
ATOM 896 O O . ARG A 1 110 ? 1.969 -10.869 -8.772 1.00 97.50 110 ARG A O 1
ATOM 903 N N . GLN A 1 111 ? -0.036 -9.974 -8.370 1.00 97.88 111 GLN A N 1
ATOM 904 C CA . GLN A 1 111 ? -0.443 -9.980 -9.781 1.00 97.88 111 GLN A CA 1
ATOM 905 C C . GLN A 1 111 ? 0.393 -9.033 -10.654 1.00 97.88 111 GLN A C 1
ATOM 907 O O . GLN A 1 111 ? 0.534 -9.293 -11.853 1.00 97.88 111 GLN A O 1
ATOM 912 N N . LEU A 1 112 ? 0.968 -7.973 -10.073 1.00 97.88 112 LEU A N 1
ATOM 913 C CA . LEU A 1 112 ? 1.895 -7.082 -10.768 1.00 97.88 112 LEU A CA 1
ATOM 914 C C . LEU A 1 112 ? 3.292 -7.680 -10.950 1.00 97.88 112 LEU A C 1
ATOM 916 O O . LEU A 1 112 ? 3.974 -7.253 -11.877 1.00 97.88 112 LEU A O 1
ATOM 920 N N . GLN A 1 113 ? 3.714 -8.681 -10.166 1.00 97.62 113 GLN A N 1
ATOM 921 C CA . GLN A 1 113 ? 5.056 -9.288 -10.244 1.00 97.62 113 GLN A CA 1
ATOM 922 C C . GLN A 1 113 ? 5.589 -9.488 -11.680 1.00 97.62 113 GLN A C 1
ATOM 924 O O . GLN A 1 113 ? 6.748 -9.137 -11.928 1.00 97.62 113 GLN A O 1
ATOM 929 N N . PRO A 1 114 ? 4.807 -9.986 -12.665 1.00 97.31 114 PRO A N 1
ATOM 930 C CA . PRO A 1 114 ? 5.320 -10.216 -14.013 1.00 97.31 114 PRO A CA 1
ATOM 931 C C . PRO A 1 114 ? 5.883 -8.966 -14.705 1.00 97.31 114 PRO A C 1
ATOM 933 O O . PRO A 1 114 ? 6.707 -9.113 -15.609 1.00 97.31 114 PRO A O 1
ATOM 936 N N . ILE A 1 115 ? 5.494 -7.745 -14.309 1.00 97.00 115 ILE A N 1
ATOM 937 C CA . ILE A 1 115 ? 6.021 -6.515 -14.926 1.00 97.00 115 ILE A CA 1
ATOM 938 C C . ILE A 1 115 ? 7.515 -6.316 -14.640 1.00 97.00 115 ILE A C 1
ATOM 940 O O . ILE A 1 115 ? 8.211 -5.798 -15.504 1.00 97.00 115 ILE A O 1
ATOM 944 N N . TRP A 1 116 ? 8.048 -6.824 -13.519 1.00 97.25 116 TRP A N 1
ATOM 945 C CA . TRP A 1 116 ? 9.492 -6.789 -13.221 1.00 97.25 116 TRP A CA 1
ATOM 946 C C . TRP A 1 116 ? 10.327 -7.626 -14.198 1.00 97.25 116 TRP A C 1
ATOM 948 O O . TRP A 1 116 ? 11.529 -7.408 -14.343 1.00 97.25 116 TRP A O 1
ATOM 958 N N . SER A 1 117 ? 9.695 -8.561 -14.912 1.00 95.31 117 SER A N 1
ATOM 959 C CA . SER A 1 117 ? 10.367 -9.408 -15.901 1.00 95.31 117 SER A CA 1
ATOM 960 C C . SER A 1 117 ? 10.324 -8.848 -17.326 1.00 95.31 117 SER A C 1
ATOM 962 O O . SER A 1 117 ? 11.066 -9.334 -18.181 1.00 95.31 117 SER A O 1
ATOM 964 N N . GLN A 1 118 ? 9.485 -7.840 -17.596 1.00 94.38 118 GLN A N 1
ATOM 965 C CA . GLN A 1 118 ? 9.276 -7.304 -18.947 1.00 94.38 118 GLN A CA 1
ATOM 966 C C . GLN A 1 118 ? 10.435 -6.431 -19.462 1.00 94.38 118 GLN A C 1
ATOM 968 O O . GLN A 1 118 ? 10.798 -6.583 -20.632 1.00 94.38 118 GLN A O 1
ATOM 973 N N . PRO A 1 119 ? 11.047 -5.539 -18.653 1.00 94.75 119 PRO A N 1
ATOM 974 C CA . PRO A 1 119 ? 12.149 -4.708 -19.118 1.00 94.75 119 PRO A CA 1
ATOM 975 C C . PRO A 1 119 ? 13.366 -5.526 -19.562 1.00 94.75 119 PRO A C 1
ATOM 977 O O . PRO A 1 119 ? 13.670 -6.608 -19.034 1.00 94.75 119 PRO A O 1
ATOM 980 N N . LYS A 1 120 ? 14.102 -4.986 -20.541 1.00 92.88 120 LYS A N 1
ATOM 981 C CA . LYS A 1 120 ? 15.327 -5.620 -21.050 1.00 92.88 120 LYS A CA 1
ATOM 982 C C . LYS A 1 120 ? 16.376 -5.687 -19.946 1.00 92.88 120 LYS A C 1
ATOM 984 O O . LYS A 1 120 ? 16.897 -6.768 -19.670 1.00 92.88 120 LYS A O 1
ATOM 989 N N . LEU A 1 121 ? 16.623 -4.555 -19.290 1.00 94.19 121 LEU A N 1
ATOM 990 C CA . LEU A 1 121 ? 17.513 -4.460 -18.142 1.00 94.19 121 LEU A CA 1
ATOM 991 C C . LEU A 1 121 ? 16.710 -4.620 -16.844 1.00 94.19 121 LEU A C 1
ATOM 993 O O . LEU A 1 121 ? 15.770 -3.872 -16.592 1.00 94.19 121 LEU A O 1
ATOM 997 N N . LYS A 1 122 ? 17.077 -5.603 -16.021 1.00 95.00 122 LYS A N 1
ATOM 998 C CA . LYS A 1 122 ? 16.373 -5.943 -14.775 1.00 95.00 122 LYS A CA 1
ATOM 999 C C . LYS A 1 122 ? 17.205 -5.475 -13.590 1.00 95.00 122 LYS A C 1
ATOM 1001 O O . LYS A 1 122 ? 18.096 -6.190 -13.147 1.00 95.00 122 LYS A O 1
ATOM 1006 N N . VAL A 1 123 ? 16.954 -4.247 -13.144 1.00 95.69 123 VAL A N 1
ATOM 1007 C CA . VAL A 1 123 ? 17.773 -3.576 -12.117 1.00 95.69 123 VAL A CA 1
ATOM 1008 C C . VAL A 1 123 ? 17.371 -3.917 -10.682 1.00 95.69 123 VAL A C 1
ATOM 1010 O O . VAL A 1 123 ? 18.183 -3.764 -9.777 1.00 95.69 123 VAL A O 1
ATOM 1013 N N . LEU A 1 124 ? 16.140 -4.387 -10.473 1.00 96.94 124 LEU A N 1
ATOM 1014 C CA . LEU A 1 124 ? 15.615 -4.796 -9.172 1.00 96.94 124 LEU A CA 1
ATOM 1015 C C . LEU A 1 124 ? 14.690 -6.000 -9.361 1.00 96.94 124 LEU A C 1
ATOM 1017 O O . LEU A 1 124 ? 13.947 -6.051 -10.344 1.00 96.94 124 LEU A O 1
ATOM 1021 N N . ARG A 1 125 ? 14.726 -6.974 -8.448 1.00 97.19 125 ARG A N 1
ATOM 1022 C CA . ARG A 1 125 ? 13.790 -8.111 -8.469 1.00 97.19 125 ARG A CA 1
ATOM 1023 C C . ARG A 1 125 ? 12.509 -7.773 -7.711 1.00 97.19 125 ARG A C 1
ATOM 1025 O O . ARG A 1 125 ? 12.536 -6.966 -6.785 1.00 97.19 125 ARG A O 1
ATOM 1032 N N . PHE A 1 126 ? 11.395 -8.408 -8.076 1.00 97.94 126 PHE A N 1
ATOM 1033 C CA . PHE A 1 126 ? 10.118 -8.176 -7.395 1.00 97.94 126 PHE A CA 1
ATOM 1034 C C . PHE A 1 126 ? 10.196 -8.533 -5.909 1.00 97.94 126 PHE A C 1
ATOM 1036 O O . PHE A 1 126 ? 9.686 -7.793 -5.083 1.00 97.94 126 PHE A O 1
ATOM 1043 N N . GLU A 1 127 ? 10.875 -9.622 -5.556 1.00 97.88 127 GLU A N 1
ATOM 1044 C CA . GLU A 1 127 ? 10.977 -10.092 -4.173 1.00 97.88 127 GLU A CA 1
ATOM 1045 C C . GLU A 1 127 ? 11.709 -9.066 -3.293 1.00 97.88 127 GLU A C 1
ATOM 1047 O O . GLU A 1 127 ? 11.298 -8.792 -2.171 1.00 97.88 127 GLU A O 1
ATOM 1052 N N . GLU A 1 128 ? 12.752 -8.427 -3.832 1.00 98.00 128 GLU A N 1
ATOM 1053 C CA . GLU A 1 128 ? 13.490 -7.355 -3.152 1.00 98.00 128 GLU A CA 1
ATOM 1054 C C . GLU A 1 128 ? 12.666 -6.065 -3.055 1.00 98.00 128 GLU A C 1
ATOM 1056 O O . GLU A 1 128 ? 12.692 -5.388 -2.028 1.00 98.00 128 GLU A O 1
ATOM 1061 N N . ALA A 1 129 ? 11.929 -5.721 -4.115 1.00 98.12 129 ALA A N 1
ATOM 1062 C CA . ALA A 1 129 ? 11.021 -4.577 -4.137 1.00 98.12 129 ALA A C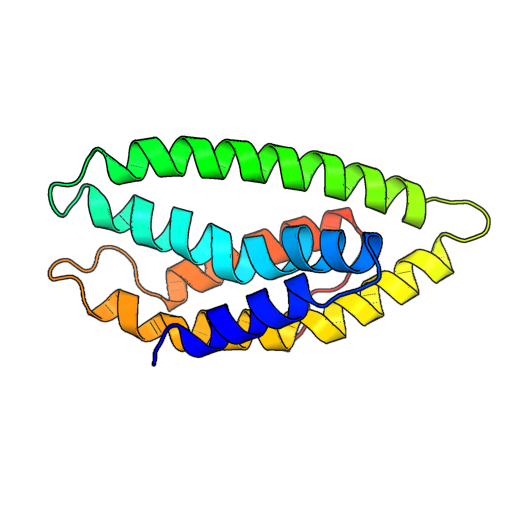A 1
ATOM 1063 C C . ALA A 1 129 ? 9.882 -4.735 -3.118 1.00 98.12 129 ALA A C 1
ATOM 1065 O O . ALA A 1 129 ? 9.586 -3.816 -2.354 1.00 98.12 129 ALA A O 1
ATOM 1066 N N . TYR A 1 130 ? 9.266 -5.913 -3.088 1.00 98.44 130 TYR A N 1
ATOM 1067 C CA . TYR A 1 130 ? 8.146 -6.229 -2.219 1.00 98.44 130 TYR A CA 1
ATOM 1068 C C . TYR A 1 130 ? 8.575 -6.330 -0.752 1.00 98.44 130 TYR A C 1
ATOM 1070 O O . TYR A 1 130 ? 7.859 -5.851 0.121 1.00 98.44 130 TYR A O 1
ATOM 1078 N N . GLU A 1 131 ? 9.775 -6.839 -0.461 1.00 98.12 131 GLU A N 1
ATOM 1079 C CA . GLU A 1 131 ? 10.306 -6.837 0.907 1.00 98.12 131 GLU A CA 1
ATOM 1080 C C . GLU A 1 131 ? 10.522 -5.409 1.443 1.00 98.12 131 GLU A C 1
ATOM 1082 O O . GLU A 1 131 ? 10.206 -5.115 2.597 1.00 98.12 131 GLU A O 1
ATOM 1087 N N . ARG A 1 132 ? 10.971 -4.472 0.595 1.00 98.12 132 ARG A N 1
ATOM 1088 C CA . ARG A 1 132 ? 11.049 -3.045 0.964 1.00 98.12 132 ARG A CA 1
ATOM 1089 C C . ARG A 1 132 ? 9.666 -2.454 1.239 1.00 98.12 132 ARG A C 1
ATOM 1091 O O . ARG A 1 132 ? 9.501 -1.753 2.236 1.00 98.12 132 ARG A O 1
ATOM 1098 N N . ALA A 1 133 ? 8.677 -2.770 0.401 1.00 97.81 133 ALA A N 1
ATOM 1099 C CA . ALA A 1 133 ? 7.287 -2.358 0.610 1.00 97.81 133 ALA A CA 1
ATOM 1100 C C . ALA A 1 133 ? 6.707 -2.939 1.913 1.00 97.81 133 ALA A C 1
ATOM 1102 O O . ALA A 1 133 ? 6.044 -2.230 2.669 1.00 97.81 133 ALA A O 1
ATOM 1103 N N . ARG A 1 134 ? 7.025 -4.198 2.243 1.00 98.00 134 ARG A N 1
ATOM 1104 C CA . ARG A 1 134 ? 6.641 -4.837 3.508 1.00 98.00 134 ARG A CA 1
ATOM 1105 C C . ARG A 1 134 ? 7.230 -4.106 4.713 1.00 98.00 134 ARG A C 1
ATOM 1107 O O . ARG A 1 134 ? 6.492 -3.802 5.645 1.00 98.00 134 ARG A O 1
ATOM 1114 N N . HIS A 1 135 ? 8.526 -3.793 4.697 1.00 98.00 135 HIS A N 1
ATOM 1115 C CA . HIS A 1 135 ? 9.164 -3.031 5.777 1.00 98.00 135 HIS A CA 1
ATOM 1116 C C . HIS A 1 135 ? 8.577 -1.626 5.932 1.00 98.00 135 HIS A C 1
ATOM 1118 O O . HIS A 1 135 ? 8.374 -1.152 7.052 1.00 98.00 135 HIS A O 1
ATOM 1124 N N . ARG A 1 136 ? 8.278 -0.959 4.812 1.00 97.62 136 ARG A N 1
ATOM 1125 C CA . ARG A 1 136 ? 7.590 0.333 4.813 1.00 97.62 136 ARG A CA 1
ATOM 1126 C C . ARG A 1 136 ? 6.211 0.220 5.461 1.00 97.62 136 ARG A C 1
ATOM 1128 O O . ARG A 1 136 ? 5.901 1.004 6.355 1.00 97.62 136 ARG A O 1
ATOM 1135 N N . PHE A 1 137 ? 5.420 -0.774 5.066 1.00 98.50 137 PHE A N 1
ATOM 1136 C CA . PHE A 1 137 ? 4.094 -1.030 5.624 1.00 98.50 137 PHE A CA 1
ATOM 1137 C C . PHE A 1 137 ? 4.149 -1.342 7.126 1.00 98.50 137 PHE A C 1
ATOM 1139 O O . PHE A 1 137 ? 3.430 -0.726 7.907 1.00 98.50 137 PHE A O 1
ATOM 1146 N N . GLU A 1 138 ? 5.070 -2.205 7.555 1.00 98.38 138 GLU A N 1
ATOM 1147 C CA . GLU A 1 138 ? 5.322 -2.515 8.968 1.00 98.38 138 GLU A CA 1
ATOM 1148 C C . GLU A 1 138 ? 5.666 -1.254 9.781 1.00 98.38 138 GLU A C 1
ATOM 1150 O O . GLU A 1 138 ? 5.118 -1.032 10.864 1.00 98.38 138 GLU A O 1
ATOM 1155 N N . SER A 1 139 ? 6.502 -0.366 9.231 1.00 98.19 139 SER A N 1
ATOM 1156 C CA . SER A 1 139 ? 6.822 0.915 9.866 1.00 98.19 139 SER A CA 1
ATOM 1157 C C . SER A 1 139 ? 5.587 1.806 10.030 1.00 98.19 139 SER A C 1
ATOM 1159 O O . SER A 1 139 ? 5.418 2.420 11.085 1.00 98.19 139 SER A O 1
ATOM 1161 N N . ILE A 1 140 ? 4.697 1.859 9.037 1.00 98.38 140 ILE A N 1
ATOM 1162 C CA . ILE A 1 140 ? 3.450 2.633 9.114 1.00 98.38 140 ILE A CA 1
ATOM 1163 C C . ILE A 1 140 ? 2.522 2.056 10.189 1.00 98.38 140 ILE A C 1
ATOM 1165 O O . ILE A 1 140 ? 2.065 2.802 11.054 1.00 98.38 140 ILE A O 1
ATOM 1169 N N . LEU A 1 141 ? 2.296 0.740 10.192 1.00 98.38 141 LEU A N 1
ATOM 1170 C CA . LEU A 1 141 ? 1.431 0.077 11.175 1.00 98.38 141 LEU A CA 1
ATOM 1171 C C . LEU A 1 141 ? 1.933 0.267 12.610 1.00 98.38 141 LEU A C 1
ATOM 1173 O O . LEU A 1 141 ? 1.133 0.521 13.513 1.00 98.38 141 LEU A O 1
ATOM 1177 N N . SER A 1 142 ? 3.254 0.250 12.813 1.00 97.75 142 SER A N 1
ATOM 1178 C CA . SER A 1 142 ? 3.852 0.475 14.133 1.00 97.75 142 SER A CA 1
ATOM 1179 C C . SER A 1 142 ? 3.500 1.849 14.720 1.00 97.75 142 SER A C 1
ATOM 1181 O O . SER A 1 142 ? 3.271 1.966 15.923 1.00 97.75 142 SER A O 1
ATOM 1183 N N . LYS A 1 143 ? 3.355 2.885 13.876 1.00 97.00 143 LYS A N 1
ATOM 1184 C CA . LYS A 1 143 ? 2.954 4.239 14.302 1.00 97.00 143 LYS A CA 1
ATOM 1185 C C . LYS A 1 143 ? 1.507 4.317 14.785 1.00 97.00 143 LYS A C 1
ATOM 1187 O O . LYS A 1 143 ? 1.188 5.275 15.487 1.00 97.00 143 LYS A O 1
ATOM 1192 N N . LEU A 1 144 ? 0.677 3.352 14.394 1.00 97.38 144 LEU A N 1
ATOM 1193 C CA . LEU A 1 144 ? -0.736 3.215 14.758 1.00 97.38 144 LEU A CA 1
ATOM 1194 C C . LEU A 1 144 ? -0.953 2.105 15.806 1.00 97.38 144 LEU A C 1
ATOM 1196 O O . LEU A 1 144 ? -2.082 1.814 16.191 1.00 97.38 144 LEU A O 1
ATOM 1200 N N . GLY A 1 145 ? 0.123 1.453 16.261 1.00 96.75 145 GLY A N 1
ATOM 1201 C CA . GLY A 1 145 ? 0.047 0.326 17.189 1.00 96.75 145 GLY A CA 1
ATOM 1202 C C . GLY A 1 145 ? -0.726 -0.877 16.637 1.00 96.75 145 GLY A C 1
ATOM 1203 O O . GLY A 1 145 ? -1.338 -1.595 17.429 1.00 96.75 145 GLY A O 1
ATOM 1204 N N . LEU A 1 146 ? -0.734 -1.063 15.313 1.00 97.12 146 LEU A N 1
ATOM 1205 C CA . LEU A 1 146 ? -1.367 -2.186 14.619 1.00 97.12 146 LEU A CA 1
ATOM 1206 C C . LEU A 1 146 ? -0.333 -3.271 14.294 1.00 97.12 146 LEU A C 1
ATOM 1208 O O . LEU A 1 146 ? 0.838 -2.978 14.050 1.00 97.12 146 LEU A O 1
ATOM 1212 N N . GLU A 1 147 ? -0.769 -4.529 14.280 1.00 94.81 147 GLU A N 1
ATOM 1213 C CA . GLU A 1 147 ? 0.097 -5.677 13.998 1.00 94.81 147 GLU A CA 1
ATOM 1214 C C . GLU A 1 147 ? 0.183 -5.969 12.497 1.00 94.81 147 GLU A C 1
ATOM 1216 O O . GLU A 1 147 ? -0.803 -5.846 11.770 1.00 94.81 147 GLU A O 1
ATOM 1221 N N . LEU A 1 148 ? 1.365 -6.385 12.031 1.00 95.75 148 LEU A N 1
ATOM 1222 C CA . LEU A 1 148 ? 1.577 -6.764 10.635 1.00 95.75 148 LEU A CA 1
ATOM 1223 C C . LEU A 1 148 ? 0.781 -8.043 10.296 1.00 95.75 148 LEU A C 1
ATOM 1225 O O . LEU A 1 148 ? 1.044 -9.089 10.899 1.00 95.75 148 LEU A O 1
ATOM 1229 N N . PRO A 1 149 ? -0.132 -8.012 9.305 1.00 94.44 149 PRO A N 1
ATOM 1230 C CA . PRO A 1 149 ? -0.868 -9.205 8.896 1.00 94.44 149 PRO A CA 1
ATOM 1231 C C . PRO A 1 149 ? 0.054 -10.268 8.280 1.00 94.44 149 PRO A C 1
ATOM 1233 O O . PRO A 1 149 ? 1.012 -9.954 7.565 1.00 94.44 149 PRO A O 1
ATOM 1236 N N . LYS A 1 150 ? -0.240 -11.551 8.522 1.00 90.44 150 LYS A N 1
ATOM 1237 C CA . LYS A 1 150 ? 0.591 -12.679 8.051 1.00 90.44 150 LYS A CA 1
ATOM 1238 C C . LYS A 1 150 ? 0.600 -12.798 6.530 1.00 90.44 150 LYS A C 1
ATOM 1240 O O . LYS A 1 150 ? 1.578 -13.254 5.948 1.00 90.44 150 LYS A O 1
ATOM 1245 N N . GLU A 1 151 ? -0.478 -12.360 5.896 1.00 87.06 151 GLU A N 1
ATOM 1246 C CA . GLU A 1 151 ? -0.713 -12.393 4.456 1.00 87.06 151 GLU A CA 1
ATOM 1247 C C . GLU A 1 151 ? 0.321 -11.578 3.675 1.00 87.06 151 GLU A C 1
ATOM 1249 O O . GLU A 1 151 ? 0.525 -11.835 2.491 1.00 87.06 151 GLU A O 1
ATOM 1254 N N . VAL A 1 152 ? 0.979 -10.610 4.324 1.00 88.50 152 VAL A N 1
ATOM 1255 C CA . VAL A 1 152 ? 1.991 -9.755 3.693 1.00 88.50 152 VAL A CA 1
ATOM 1256 C C . VAL A 1 152 ? 3.308 -10.503 3.476 1.00 88.50 152 VAL A C 1
ATOM 1258 O O . VAL A 1 152 ? 4.127 -10.051 2.687 1.00 88.50 152 VAL A O 1
ATOM 1261 N N . GLN A 1 153 ? 3.538 -11.640 4.135 1.00 86.38 153 GLN A N 1
ATOM 1262 C CA . GLN A 1 153 ? 4.740 -12.443 3.900 1.00 86.38 153 GLN A CA 1
ATOM 1263 C C . GLN A 1 153 ? 4.713 -13.037 2.484 1.00 86.38 153 GLN A C 1
ATOM 1265 O O . GLN A 1 153 ? 3.660 -13.499 2.036 1.00 86.38 153 GLN A O 1
ATOM 1270 N N . LEU A 1 154 ? 5.855 -12.976 1.782 1.00 69.00 154 LEU A N 1
ATOM 1271 C CA . LEU A 1 154 ? 6.008 -13.473 0.407 1.00 69.00 154 LEU A CA 1
ATOM 1272 C C . LEU A 1 154 ? 5.658 -14.954 0.288 1.00 69.00 154 LEU A C 1
ATOM 1274 O O . LEU A 1 154 ? 6.256 -15.770 1.022 1.00 69.00 154 LEU A O 1
#

Nearest PDB structures (foldseek):
  1fz0-assembly1_C  TM=9.017E-01  e=7.852E-06  Methylococcus capsulatus
  1xmf-assembly1_C  TM=9.209E-01  e=1.398E-05  Methylococcus capsulatus str. Bath
  1xmh-assembly1_C  TM=9.020E-01  e=1.333E-05  Methylococcus capsulatus str. Bath
  1mmo-assembly1_B  TM=9.162E-01  e=2.613E-05  Methylococcus capsulatus
  1xmh-assembly1_D  TM=9.192E-01  e=3.324E-05  Methylococcus capsulatus str. Bath

Solvent-accessible surface area (backbone atoms only — not comparable to full-atom values): 8318 Å² total; per-residue (Å²): 118,50,58,49,39,46,50,53,42,51,55,51,50,72,68,47,85,48,67,64,58,34,49,46,45,42,53,64,40,3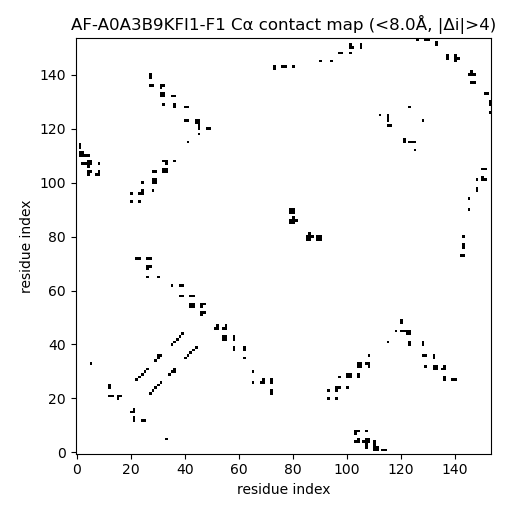2,31,34,44,37,48,46,33,44,47,63,51,39,47,52,59,47,30,52,86,70,75,35,69,60,64,39,57,57,46,52,52,54,51,53,52,46,53,54,52,36,51,55,48,53,55,54,52,41,57,46,41,68,33,93,89,48,7,70,59,44,46,52,52,50,50,53,50,47,66,65,42,45,61,44,24,48,48,14,36,60,44,41,43,66,60,51,69,67,51,92,74,69,86,60,54,52,71,63,35,49,51,52,22,47,53,52,36,46,55,55,32,55,76,68,75,47,81,78,64,74,79,70,60,132

Sequence (154 aa):
PVWQGVRENVERLTATPDWAEQLFATNVVYEPLVGELFRSQFVMQFAAPHGDFVTPVLYGIAEYDYEHNLAYTVEQLRLLIEDSQHGEENKRIMGEWLAKWTPYSVSAARQLQPIWSQPKLKVLRFEEAYERARHRFESILSKLGLELPKEVQL

pLDDT: mean 96.94, std 3.05, range [69.0, 98.75]